Protein AF-A0AAW4MFE1-F1 (afdb_monomer)

Radius of gyration: 22.32 Å; Cα contacts (8 Å, |Δi|>4): 79; chains: 1; bounding box: 42×42×60 Å

Sequence (165 aa):
AERFSEILKEFFMRERKYDDAGLTPKERFQERQSLETKELLIELRSLLDSEQSKDSEFRSRYYKEALNYLNRFWKEIFAYLDDGELPIDNNLAERTIRKLTTQRNNSLHYGSDAGAEMAATYHSVTGTVKLHGSSIWNFIGTFFKNIFNGCRDYVNMVPDKITLA

Solvent-accessible surface area (backbone atoms only — not comparable to full-atom values): 9510 Å² total; per-residue (Å²): 112,66,68,59,53,54,57,53,47,50,57,54,52,50,52,48,51,40,59,77,68,64,54,50,42,69,54,43,26,54,56,47,66,32,69,67,51,49,51,52,51,50,50,52,50,52,51,51,54,56,61,65,74,44,81,64,90,86,53,54,70,68,59,52,51,50,54,50,48,52,63,74,40,45,67,68,68,49,46,32,53,81,35,38,82,48,61,86,62,62,63,68,58,53,62,60,50,45,59,54,55,54,48,52,67,71,57,74,66,57,93,43,71,69,44,42,53,51,51,52,50,54,51,50,54,49,50,50,24,49,73,67,76,37,60,59,67,59,43,53,54,50,48,51,52,40,47,76,72,67,54,78,62,62,85,63,60,37,60,78,54,57,62,77,110

Organism: Phocaeicola vulgatus (NCBI:txid821)

Mean predicted aligned error: 6.97 Å

Structure (mmCIF, N/CA/C/O backbone):
data_AF-A0AAW4MFE1-F1
#
_entry.id   AF-A0AAW4MFE1-F1
#
loop_
_atom_site.group_PDB
_atom_site.id
_atom_site.type_symbol
_atom_site.label_atom_id
_atom_site.label_alt_id
_atom_site.label_comp_id
_atom_site.label_asym_id
_atom_site.label_entity_id
_atom_site.label_seq_id
_atom_site.pdbx_PDB_ins_code
_atom_site.Cartn_x
_atom_site.Cartn_y
_atom_site.Cartn_z
_atom_site.occupancy
_atom_site.B_iso_or_equiv
_atom_site.auth_seq_id
_atom_site.auth_comp_id
_atom_site.auth_asym_id
_atom_site.auth_atom_id
_atom_site.pdbx_PDB_model_num
ATOM 1 N N . ALA A 1 1 ? -7.526 8.811 21.074 1.00 75.06 1 ALA A N 1
ATOM 2 C CA . ALA A 1 1 ? -6.263 8.475 20.374 1.00 75.06 1 ALA A CA 1
ATOM 3 C C . ALA A 1 1 ? -5.833 7.024 20.609 1.00 75.06 1 ALA A C 1
ATOM 5 O O . ALA A 1 1 ? -5.673 6.3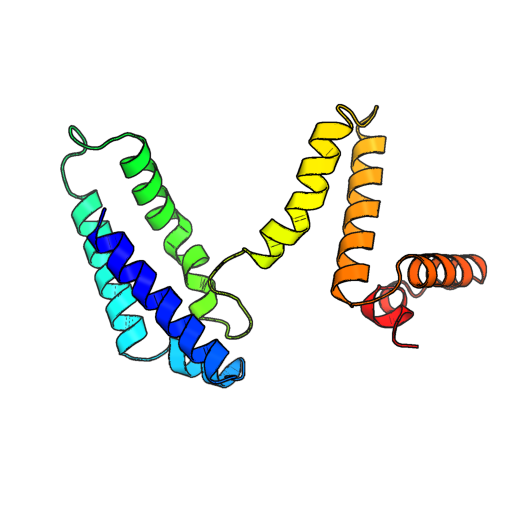07 19.633 1.00 75.06 1 ALA A O 1
ATOM 6 N N . GLU A 1 2 ? -5.693 6.570 21.858 1.00 87.62 2 GLU A N 1
ATOM 7 C CA . GLU A 1 2 ? -5.247 5.199 22.179 1.00 87.62 2 GLU A CA 1
ATOM 8 C C . GLU A 1 2 ? -6.143 4.112 21.564 1.00 87.62 2 GLU A C 1
ATOM 10 O O . GLU A 1 2 ? -5.655 3.276 20.811 1.00 87.62 2 GLU A O 1
ATOM 15 N N . ARG A 1 3 ? -7.465 4.243 21.714 1.00 92.69 3 ARG A N 1
ATOM 16 C CA . ARG A 1 3 ? -8.436 3.311 21.121 1.00 92.69 3 ARG A CA 1
ATOM 17 C C . ARG A 1 3 ? -8.381 3.214 19.588 1.00 92.69 3 ARG A C 1
ATOM 19 O O . ARG A 1 3 ? -8.549 2.136 19.035 1.00 92.69 3 ARG A O 1
ATOM 26 N N . PHE A 1 4 ? -8.081 4.313 18.882 1.00 94.75 4 PHE A N 1
ATOM 27 C CA . PHE A 1 4 ? -7.837 4.250 17.430 1.00 94.75 4 PHE A CA 1
ATOM 28 C C . PHE A 1 4 ? -6.608 3.395 17.118 1.00 94.75 4 PHE A C 1
ATOM 30 O O . PHE A 1 4 ? -6.627 2.603 16.183 1.00 94.75 4 PHE A O 1
ATOM 37 N N . SER A 1 5 ? -5.537 3.561 17.899 1.00 94.31 5 SER A N 1
ATOM 38 C CA . SER A 1 5 ? -4.307 2.789 17.730 1.00 94.31 5 SER A CA 1
ATOM 39 C C . SER A 1 5 ? -4.543 1.299 17.963 1.00 94.31 5 SER A C 1
ATOM 41 O O . SER A 1 5 ? -4.017 0.488 17.212 1.00 94.31 5 SER A O 1
ATOM 43 N N . GLU A 1 6 ? -5.343 0.934 18.963 1.00 96.81 6 GLU A N 1
ATOM 44 C CA . GLU A 1 6 ? -5.696 -0.460 19.261 1.00 96.81 6 GLU A CA 1
ATOM 45 C C . GLU A 1 6 ? -6.444 -1.125 18.104 1.00 96.81 6 GLU A C 1
ATOM 47 O O . GLU A 1 6 ? -6.022 -2.182 17.639 1.00 96.81 6 GLU A O 1
ATOM 52 N N . ILE A 1 7 ? -7.480 -0.472 17.570 1.00 97.00 7 ILE A N 1
ATOM 53 C CA . ILE A 1 7 ? -8.250 -1.019 16.445 1.00 97.00 7 ILE A CA 1
ATOM 54 C C . ILE A 1 7 ? -7.375 -1.129 15.188 1.00 97.00 7 ILE A C 1
ATOM 56 O O . ILE A 1 7 ? -7.371 -2.157 14.513 1.00 97.00 7 ILE A O 1
ATOM 60 N N . LEU A 1 8 ? -6.579 -0.096 14.883 1.00 95.94 8 LEU A N 1
ATOM 61 C CA . LEU A 1 8 ? -5.665 -0.127 13.737 1.00 95.94 8 LEU A CA 1
ATOM 62 C C . LEU A 1 8 ? -4.610 -1.233 13.874 1.00 95.94 8 LEU A C 1
ATOM 64 O O . LEU A 1 8 ? -4.302 -1.899 12.888 1.00 95.94 8 LEU A O 1
ATOM 68 N N . LYS A 1 9 ? -4.083 -1.474 15.082 1.00 97.06 9 LYS A N 1
ATOM 69 C CA . LYS A 1 9 ? -3.161 -2.591 15.335 1.00 97.06 9 LYS A CA 1
ATOM 70 C C . LYS A 1 9 ? -3.797 -3.933 14.991 1.00 97.06 9 LYS A C 1
ATOM 72 O O . LYS A 1 9 ? -3.100 -4.767 14.424 1.00 97.06 9 LYS A O 1
ATOM 77 N N . GLU A 1 10 ? -5.078 -4.139 15.284 1.00 97.75 10 GLU A N 1
ATOM 78 C CA . GLU A 1 10 ? -5.756 -5.396 14.954 1.00 97.75 10 GLU A CA 1
ATOM 79 C C . GLU A 1 10 ? -5.804 -5.643 13.438 1.00 97.75 10 GLU A C 1
ATOM 81 O O . GLU A 1 10 ? -5.466 -6.742 12.998 1.00 97.75 10 GLU A O 1
ATOM 86 N N . PHE A 1 11 ? -6.100 -4.619 12.625 1.00 97.19 11 PHE A N 1
ATOM 87 C CA . PHE A 1 11 ? -6.020 -4.738 11.161 1.00 97.19 11 PHE A CA 1
ATOM 88 C C . PHE A 1 11 ? -4.623 -5.186 10.700 1.00 97.19 11 PHE A C 1
ATOM 90 O O . PHE A 1 11 ? -4.494 -6.146 9.941 1.00 97.19 11 PHE A O 1
ATOM 97 N N . PHE A 1 12 ? -3.560 -4.555 11.210 1.00 96.81 12 PHE A N 1
ATOM 98 C CA . PHE A 1 12 ? -2.185 -4.937 10.865 1.00 96.81 12 PHE A CA 1
ATOM 99 C C . PHE A 1 12 ? -1.793 -6.332 11.372 1.00 96.81 12 PHE A C 1
ATOM 101 O O . PHE A 1 12 ? -1.040 -7.041 10.704 1.00 96.81 12 PHE A O 1
ATOM 108 N N . MET A 1 13 ? -2.269 -6.744 12.549 1.00 97.62 13 MET A N 1
ATOM 109 C CA . MET A 1 13 ? -2.005 -8.086 13.073 1.00 97.62 13 MET A CA 1
ATOM 110 C C . MET A 1 13 ? -2.677 -9.164 12.225 1.00 97.62 13 MET A C 1
ATOM 112 O O . MET A 1 13 ? -2.085 -10.223 12.023 1.00 97.62 13 MET A O 1
ATOM 116 N N . ARG A 1 14 ? -3.880 -8.904 11.709 1.00 96.38 14 ARG A N 1
ATOM 117 C CA . ARG A 1 14 ? -4.569 -9.803 10.776 1.00 96.38 14 ARG A CA 1
ATOM 118 C C . ARG A 1 14 ? -3.809 -9.956 9.470 1.00 96.38 14 ARG A C 1
ATOM 120 O O . ARG A 1 14 ? -3.501 -11.078 9.090 1.00 96.38 14 ARG A O 1
ATOM 127 N N . GLU A 1 15 ? -3.412 -8.847 8.855 1.00 97.12 15 GLU A N 1
ATOM 128 C CA . GLU A 1 15 ? -2.616 -8.879 7.623 1.00 97.12 15 GLU A CA 1
ATOM 129 C C . GLU A 1 15 ? -1.302 -9.642 7.809 1.00 97.12 15 GLU A C 1
ATOM 131 O O . GLU A 1 15 ? -0.956 -10.483 6.984 1.00 97.12 15 GLU A O 1
ATOM 136 N N . ARG A 1 16 ? -0.632 -9.459 8.954 1.00 96.94 16 ARG A N 1
ATOM 137 C CA . ARG A 1 16 ? 0.556 -10.250 9.292 1.00 96.94 16 ARG A CA 1
ATOM 138 C C . ARG A 1 16 ? 0.258 -11.746 9.391 1.00 96.94 16 ARG A C 1
ATOM 140 O O . ARG A 1 16 ? 1.028 -12.539 8.870 1.00 96.94 16 ARG A O 1
ATOM 147 N N . LYS A 1 17 ? -0.852 -12.145 10.023 1.00 97.25 17 LYS A N 1
ATOM 148 C CA . LYS A 1 17 ? -1.258 -13.562 10.077 1.00 97.25 17 LYS A CA 1
ATOM 149 C C . LYS A 1 17 ? -1.492 -14.131 8.676 1.00 97.25 17 LYS A C 1
ATOM 151 O O . LYS A 1 17 ? -1.141 -15.281 8.434 1.00 97.25 17 LYS A O 1
ATOM 156 N N . TYR A 1 18 ? -2.065 -13.346 7.765 1.00 96.81 18 TYR A N 1
ATOM 157 C CA . TYR A 1 18 ? -2.292 -13.763 6.379 1.00 96.81 18 TYR A CA 1
ATOM 158 C C . TYR A 1 18 ? -0.978 -13.933 5.608 1.00 96.81 18 TYR A C 1
ATOM 160 O O . TYR A 1 18 ? -0.841 -14.884 4.838 1.00 96.81 18 TYR A O 1
ATOM 168 N N . ASP A 1 19 ? -0.009 -13.043 5.835 1.00 95.12 19 ASP A N 1
ATOM 169 C CA . ASP A 1 19 ? 1.344 -13.159 5.283 1.00 95.12 19 ASP A CA 1
ATOM 170 C C . ASP A 1 19 ? 2.074 -14.393 5.838 1.00 95.12 19 ASP A C 1
ATOM 172 O O . ASP A 1 19 ? 2.603 -15.187 5.062 1.00 95.12 19 ASP A O 1
ATOM 176 N N . ASP A 1 20 ? 2.049 -14.596 7.160 1.00 97.31 20 ASP A N 1
ATOM 177 C CA . ASP A 1 20 ? 2.697 -15.729 7.838 1.00 97.31 20 ASP A CA 1
ATOM 178 C C . ASP A 1 20 ? 2.092 -17.080 7.409 1.00 97.31 20 ASP A C 1
ATOM 180 O O . ASP A 1 20 ? 2.800 -18.084 7.315 1.00 97.31 20 ASP A O 1
ATOM 184 N N . ALA A 1 21 ? 0.788 -17.108 7.118 1.00 97.00 21 ALA A N 1
ATOM 185 C CA . ALA A 1 21 ? 0.086 -18.275 6.588 1.00 97.00 21 ALA A CA 1
ATOM 186 C C . ALA A 1 21 ? 0.288 -18.482 5.074 1.00 97.00 21 ALA A C 1
ATOM 188 O O . ALA A 1 21 ? -0.121 -19.515 4.545 1.00 97.00 21 ALA A O 1
ATOM 189 N N . GLY A 1 22 ? 0.901 -17.523 4.371 1.00 96.88 22 GLY A N 1
ATOM 190 C CA . GLY A 1 22 ? 1.129 -17.598 2.928 1.00 96.88 22 GLY A CA 1
ATOM 191 C C . GLY A 1 22 ? -0.157 -17.584 2.098 1.00 96.88 22 GLY A C 1
ATOM 192 O O . GLY A 1 22 ? -0.196 -18.221 1.045 1.00 96.88 22 GLY A O 1
ATOM 193 N N . LEU A 1 23 ? -1.205 -16.889 2.562 1.00 97.62 23 LEU A N 1
ATOM 194 C CA . LEU A 1 23 ? -2.497 -16.862 1.873 1.00 97.62 23 LEU A CA 1
ATOM 195 C C . LEU A 1 23 ? -2.371 -16.287 0.460 1.00 97.62 23 LEU A C 1
ATOM 197 O O . LEU A 1 23 ? -1.759 -15.234 0.250 1.00 97.62 23 LEU A O 1
ATOM 201 N N . THR A 1 24 ? -3.034 -16.937 -0.495 1.00 97.75 24 THR A N 1
ATOM 202 C CA . THR A 1 24 ? -3.206 -16.406 -1.852 1.00 97.75 24 THR A CA 1
ATOM 203 C C . THR A 1 24 ? -4.062 -15.131 -1.833 1.00 97.75 24 THR A C 1
ATOM 205 O O . THR A 1 24 ? -4.855 -14.940 -0.906 1.00 97.75 24 THR A O 1
ATOM 208 N N . PRO A 1 25 ? -3.999 -14.267 -2.869 1.00 97.56 25 PRO A N 1
ATOM 209 C CA . PRO A 1 25 ? -4.858 -13.081 -2.950 1.00 97.56 25 PRO A CA 1
ATOM 210 C C . PRO A 1 25 ? -6.350 -13.403 -2.780 1.00 97.56 25 PRO A C 1
ATOM 212 O O . PRO A 1 25 ? -7.083 -12.687 -2.102 1.00 97.56 25 PRO A O 1
ATOM 215 N N . LYS A 1 26 ? -6.808 -14.535 -3.325 1.00 97.62 26 LYS A N 1
ATOM 216 C CA . LYS A 1 26 ? -8.205 -14.966 -3.211 1.00 97.62 26 LYS A CA 1
ATOM 217 C C . LYS A 1 26 ? -8.593 -15.340 -1.777 1.00 97.62 26 LYS A C 1
ATOM 219 O O . LYS A 1 26 ? -9.651 -14.922 -1.316 1.00 97.62 26 LYS A O 1
ATOM 224 N N . GLU A 1 27 ? -7.762 -16.116 -1.084 1.00 97.50 27 GLU A N 1
ATOM 225 C CA . GLU A 1 27 ? -7.997 -16.495 0.319 1.00 97.50 27 GLU A CA 1
ATOM 226 C C . GLU A 1 27 ? -7.920 -15.270 1.230 1.00 97.50 27 GLU A C 1
ATOM 228 O O . GLU A 1 27 ? -8.789 -15.060 2.070 1.00 97.50 27 GLU A O 1
ATOM 233 N N . ARG A 1 28 ? -6.937 -14.394 0.996 1.00 97.75 28 ARG A N 1
ATOM 234 C CA . ARG A 1 28 ? -6.792 -13.129 1.719 1.00 97.75 28 ARG A CA 1
ATOM 235 C C . ARG A 1 28 ? -8.025 -12.244 1.569 1.00 97.75 28 ARG A C 1
ATOM 237 O O . ARG A 1 28 ? -8.509 -11.703 2.558 1.00 97.75 28 ARG A O 1
ATOM 244 N N . PHE A 1 29 ? -8.565 -12.122 0.356 1.00 97.81 29 PHE A N 1
ATOM 245 C CA . PHE A 1 29 ? -9.825 -11.418 0.128 1.00 97.81 29 PHE A CA 1
ATOM 246 C C . PHE A 1 29 ? -10.973 -12.047 0.931 1.00 97.81 29 PHE A C 1
ATOM 248 O O . PHE A 1 29 ? -11.713 -11.328 1.594 1.00 97.81 29 PHE A O 1
ATOM 255 N N . GLN A 1 30 ? -11.104 -13.376 0.937 1.00 96.94 30 GLN A N 1
ATOM 256 C CA . GLN A 1 30 ? -12.145 -14.058 1.718 1.00 96.94 30 GLN A CA 1
ATOM 257 C C . GLN A 1 30 ? -12.029 -13.766 3.222 1.00 96.94 30 GLN A C 1
ATOM 259 O O . GLN A 1 30 ? -13.030 -13.414 3.846 1.00 96.94 30 GLN A O 1
ATOM 264 N N . GLU A 1 31 ? -10.821 -13.823 3.784 1.00 96.81 31 GLU A N 1
ATOM 265 C CA . GLU A 1 31 ? -10.556 -13.489 5.192 1.00 96.81 31 GLU A CA 1
ATOM 266 C C . GLU A 1 31 ? -10.819 -12.006 5.510 1.00 96.81 31 GLU A C 1
ATOM 268 O O . GLU A 1 31 ? -11.365 -11.660 6.560 1.00 96.81 31 GLU A O 1
ATOM 273 N N . ARG A 1 32 ? -10.516 -11.091 4.581 1.00 97.25 32 ARG A N 1
ATOM 274 C CA . ARG A 1 32 ? -10.859 -9.661 4.711 1.00 97.25 32 ARG A CA 1
ATOM 275 C C . ARG A 1 32 ? -12.373 -9.419 4.746 1.00 97.25 32 ARG A C 1
ATOM 277 O O . ARG A 1 32 ? -12.821 -8.441 5.339 1.00 97.25 32 ARG A O 1
ATOM 284 N N . GLN A 1 33 ? -13.171 -10.325 4.180 1.00 97.25 33 GLN A N 1
ATOM 285 C CA . GLN A 1 33 ? -14.636 -10.268 4.213 1.00 97.25 33 GLN A CA 1
ATOM 286 C C . GLN A 1 33 ? -15.258 -10.945 5.449 1.00 97.25 33 GLN A C 1
ATOM 288 O O . GLN A 1 33 ? -16.495 -10.992 5.547 1.00 97.25 33 GLN A O 1
ATOM 293 N N . SER A 1 34 ? -14.441 -11.443 6.386 1.00 96.69 34 SER A N 1
ATOM 294 C CA . SER A 1 34 ? -14.905 -12.099 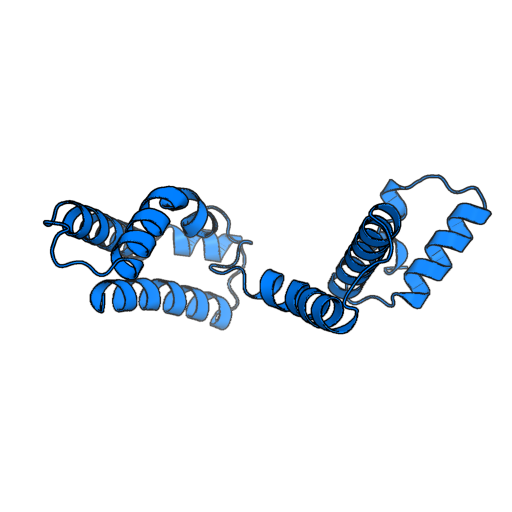7.611 1.00 96.69 34 SER A CA 1
ATOM 295 C C . SER A 1 34 ? -15.738 -11.168 8.501 1.00 96.69 34 SER A C 1
ATOM 297 O O . SER A 1 34 ? -15.685 -9.936 8.388 1.00 96.69 34 SER A O 1
ATOM 299 N N . LEU A 1 35 ? -16.531 -11.763 9.397 1.00 96.38 35 LEU A N 1
ATOM 300 C CA . LEU A 1 35 ? -17.353 -11.006 10.341 1.00 96.38 35 LEU A CA 1
ATOM 301 C C . LEU A 1 35 ? -16.480 -10.128 11.239 1.00 96.38 35 LEU A C 1
ATOM 303 O O . LEU A 1 35 ? -16.774 -8.954 11.420 1.00 96.38 35 LEU A O 1
ATOM 307 N N . GLU A 1 36 ? -15.365 -10.663 11.719 1.00 94.88 36 GLU A N 1
ATOM 308 C CA . GLU A 1 36 ? -14.470 -9.964 12.633 1.00 94.88 36 GLU A CA 1
ATOM 309 C C . GLU A 1 36 ? -13.827 -8.731 11.979 1.00 94.88 36 GLU A C 1
ATOM 311 O O . GLU A 1 36 ? -13.740 -7.673 12.599 1.00 94.88 36 GLU A O 1
ATOM 316 N N . THR A 1 37 ? -13.406 -8.824 10.710 1.00 95.88 37 THR A N 1
ATOM 317 C CA . THR A 1 37 ? -12.854 -7.665 9.983 1.00 95.88 37 THR A CA 1
ATOM 318 C C . THR A 1 37 ? -13.918 -6.575 9.802 1.00 95.88 37 THR A C 1
ATOM 320 O O . THR A 1 37 ? -13.637 -5.382 9.949 1.00 95.88 37 THR A O 1
ATOM 323 N N . LYS A 1 38 ? -15.170 -6.972 9.543 1.00 96.31 38 LYS A N 1
ATOM 324 C CA . LYS A 1 38 ? -16.310 -6.050 9.434 1.00 96.31 38 LYS A CA 1
ATOM 325 C C . LYS A 1 38 ? -16.668 -5.409 10.774 1.00 96.31 38 LYS A C 1
ATOM 327 O O . LYS A 1 38 ? -16.968 -4.218 10.807 1.00 96.31 38 LYS A O 1
ATOM 332 N N . GLU A 1 39 ? -16.602 -6.156 11.870 1.00 97.31 39 GLU A N 1
ATOM 333 C CA . GLU A 1 39 ? -16.824 -5.630 13.219 1.00 97.31 39 GLU A CA 1
ATOM 334 C C . GLU A 1 39 ? -15.785 -4.564 13.584 1.00 97.31 39 GLU A C 1
ATOM 336 O O . GLU A 1 39 ? -16.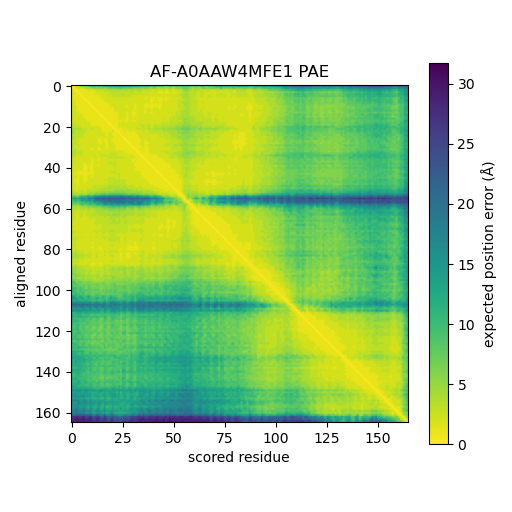161 -3.495 14.061 1.00 97.31 39 GLU A O 1
ATOM 341 N N . LEU A 1 40 ? -14.506 -4.784 13.259 1.00 97.12 40 LEU A N 1
ATOM 342 C CA . LEU A 1 40 ? -13.447 -3.785 13.460 1.00 97.12 40 LEU A CA 1
ATOM 343 C C . LEU A 1 40 ? -13.686 -2.505 12.653 1.00 97.12 40 LEU A C 1
ATOM 345 O O . LEU A 1 40 ? -13.482 -1.401 13.160 1.00 97.12 40 LEU A O 1
ATOM 349 N N . LEU A 1 41 ? -14.146 -2.633 11.403 1.00 97.31 41 LEU A N 1
ATOM 350 C CA . LEU A 1 41 ? -14.525 -1.484 10.575 1.00 97.31 41 LEU A CA 1
ATOM 351 C C . LEU A 1 41 ? -15.674 -0.689 11.200 1.00 97.31 41 LEU A C 1
ATOM 353 O O . LEU A 1 41 ? -15.617 0.542 11.246 1.00 97.31 41 LEU A O 1
ATOM 357 N N . ILE A 1 42 ? -16.710 -1.383 11.675 1.00 97.75 42 ILE A N 1
ATOM 358 C CA . ILE A 1 42 ? -17.868 -0.765 12.329 1.00 97.75 42 ILE A CA 1
ATOM 359 C C . ILE A 1 42 ? -17.436 -0.078 13.623 1.00 97.75 42 ILE A C 1
ATOM 361 O O . ILE A 1 42 ? -17.846 1.059 13.868 1.00 97.75 42 ILE A O 1
ATOM 365 N N . GLU A 1 43 ? -16.588 -0.717 14.431 1.00 97.88 43 GLU A N 1
ATOM 366 C CA . GLU A 1 43 ? -16.075 -0.126 15.666 1.00 97.88 43 GLU A CA 1
ATOM 367 C C . GLU A 1 43 ? -15.262 1.138 15.369 1.00 97.88 43 GLU A C 1
ATOM 369 O O . GLU A 1 43 ? -15.507 2.188 15.968 1.00 97.88 43 GLU A O 1
ATOM 374 N N . LEU A 1 44 ? -14.344 1.073 14.400 1.00 97.94 44 LEU A N 1
ATOM 375 C CA . LEU A 1 44 ? -13.526 2.213 14.002 1.00 97.94 44 LEU A CA 1
ATOM 376 C C . LEU A 1 44 ? -14.380 3.370 13.477 1.00 97.94 44 LEU A C 1
ATOM 378 O O . LEU A 1 44 ? -14.132 4.526 13.825 1.00 97.94 44 LEU A O 1
ATOM 382 N N . ARG A 1 45 ? -15.394 3.064 12.656 1.00 97.88 45 ARG A N 1
ATOM 383 C CA . ARG A 1 45 ? -16.321 4.065 12.118 1.00 97.88 45 ARG A CA 1
ATOM 384 C C . ARG A 1 45 ? -17.126 4.715 13.236 1.00 97.88 45 ARG A C 1
ATOM 386 O O . ARG A 1 45 ? -17.181 5.938 13.314 1.00 97.88 45 ARG A O 1
ATOM 393 N N . SER A 1 46 ? -17.670 3.907 14.141 1.00 97.56 46 SER A N 1
ATOM 394 C CA . SER A 1 46 ? -18.436 4.387 15.295 1.00 97.56 46 SER A CA 1
ATOM 395 C C . SER A 1 46 ? -17.590 5.278 16.206 1.00 97.56 46 SER A C 1
ATOM 397 O O . SER A 1 46 ? -18.055 6.317 16.678 1.00 97.56 46 SER A O 1
ATOM 399 N N . LEU A 1 47 ? -16.324 4.906 16.426 1.00 96.88 47 LEU A N 1
ATOM 400 C CA . LEU A 1 47 ? -15.375 5.709 17.191 1.00 96.88 47 LEU A CA 1
ATOM 401 C C . LEU A 1 47 ? -15.072 7.038 16.489 1.00 96.88 47 LEU A C 1
ATOM 403 O O . LEU A 1 47 ? -15.064 8.079 17.142 1.00 96.88 47 LEU A O 1
ATOM 407 N N . LEU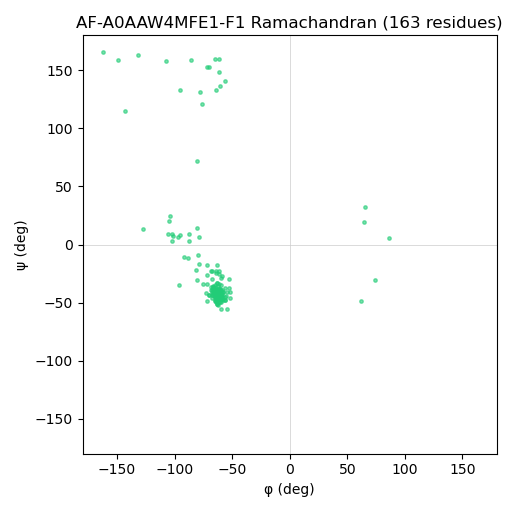 A 1 48 ? -14.853 7.022 15.172 1.00 96.31 48 LEU A N 1
ATOM 408 C CA . LEU A 1 48 ? -14.633 8.228 14.373 1.00 96.31 48 LEU A CA 1
ATOM 409 C C . LEU A 1 48 ? -15.821 9.190 14.458 1.00 96.31 48 LEU A C 1
ATOM 411 O O . LEU A 1 48 ? -15.618 10.367 14.756 1.00 96.31 48 LEU A O 1
ATOM 415 N N . ASP A 1 49 ? -17.037 8.693 14.249 1.00 95.81 49 ASP A N 1
ATOM 416 C CA . ASP A 1 49 ? -18.253 9.509 14.269 1.00 95.81 49 ASP A CA 1
ATOM 417 C C . ASP A 1 49 ? -18.494 10.107 15.673 1.00 95.81 49 ASP A C 1
ATOM 419 O O . ASP A 1 49 ? -18.747 11.307 15.806 1.00 95.81 49 ASP A O 1
ATOM 423 N N . SER A 1 50 ? -18.297 9.309 16.732 1.00 94.12 50 SER A N 1
ATOM 424 C CA . SER A 1 50 ? -18.359 9.757 18.136 1.00 94.12 50 SER A CA 1
ATOM 425 C C . SER A 1 50 ? -17.322 10.835 18.461 1.00 94.12 50 SER A C 1
ATOM 427 O O . SER A 1 50 ? -17.600 11.807 19.164 1.00 94.12 50 SER A O 1
ATOM 429 N N . GLU A 1 51 ? -16.101 10.697 17.948 1.00 92.12 51 GLU A N 1
ATOM 430 C CA . GLU A 1 51 ? -15.049 11.690 18.152 1.00 92.12 51 GLU A CA 1
ATOM 431 C C . GLU A 1 51 ? -15.314 12.964 17.352 1.00 92.12 51 GLU A C 1
ATOM 433 O O . GLU A 1 51 ? -15.011 14.060 17.824 1.00 92.12 51 GLU A O 1
ATOM 438 N N . GLN A 1 52 ? -15.903 12.867 16.162 1.00 90.38 52 GLN A N 1
ATOM 439 C CA . GLN A 1 52 ? -16.273 14.033 15.365 1.00 90.38 52 GLN A CA 1
ATOM 440 C C . GLN A 1 52 ? -17.406 14.843 15.998 1.00 90.38 52 GLN A C 1
ATOM 442 O O . GLN A 1 52 ? -17.324 16.071 15.957 1.00 90.38 52 GLN A O 1
ATOM 447 N N . SER A 1 53 ? -18.384 14.194 16.640 1.00 89.81 53 SER A N 1
ATOM 448 C CA . SER A 1 53 ? -19.516 14.870 17.288 1.00 89.81 53 SER A CA 1
ATOM 449 C C . SER A 1 53 ? -19.163 15.617 18.580 1.00 89.81 53 SER A C 1
ATOM 451 O O . SER A 1 53 ? -19.947 16.443 19.038 1.00 89.81 53 SER A O 1
ATOM 453 N N . LYS A 1 54 ? -18.011 15.327 19.198 1.00 88.44 54 LYS A N 1
ATOM 454 C CA . LYS A 1 54 ? -17.541 16.028 20.407 1.00 88.44 54 LYS A CA 1
ATOM 455 C C . LYS A 1 54 ? -17.130 17.467 20.095 1.00 88.44 54 LYS A C 1
ATOM 457 O O . LYS A 1 54 ? -16.661 17.761 18.994 1.00 88.44 54 LYS A O 1
ATOM 462 N N . ASP A 1 55 ? -17.218 18.349 21.087 1.00 79.25 55 ASP A N 1
ATOM 463 C CA . ASP A 1 55 ? -16.755 19.730 20.938 1.00 79.25 55 ASP A CA 1
ATOM 464 C C . ASP A 1 55 ? -15.274 19.781 20.508 1.00 79.25 55 ASP A C 1
ATOM 466 O O . ASP A 1 55 ? -14.440 18.954 20.893 1.00 79.25 55 ASP A O 1
ATOM 470 N N . SER A 1 56 ? -14.952 20.714 19.616 1.00 74.75 56 SER A N 1
ATOM 471 C CA . SER A 1 56 ? -13.621 20.857 19.036 1.00 74.75 56 SER A CA 1
ATOM 472 C C . SER A 1 56 ? -12.680 21.744 19.848 1.00 74.75 56 SER A C 1
ATOM 474 O O . SER A 1 56 ? -11.480 21.696 19.580 1.00 74.75 56 SER A O 1
ATOM 476 N N . GLU A 1 57 ? -13.183 22.484 20.845 1.00 73.06 57 GLU A N 1
ATOM 477 C CA . GLU A 1 57 ? -12.389 23.457 21.619 1.00 73.06 57 GLU A CA 1
ATOM 478 C C . GLU A 1 57 ? -11.185 22.849 22.353 1.00 73.06 57 GLU A C 1
ATOM 480 O O . GLU A 1 57 ? -10.157 23.506 22.498 1.00 73.06 57 GLU A O 1
ATOM 485 N N . PHE A 1 58 ? -11.252 21.571 22.734 1.00 71.56 58 PHE A N 1
ATOM 486 C CA . PHE A 1 58 ? -10.173 20.891 23.464 1.00 71.56 58 PHE A CA 1
ATOM 487 C C . PHE A 1 58 ? -9.315 19.963 22.592 1.00 71.56 58 PHE A C 1
ATOM 489 O O . PHE A 1 58 ? -8.497 19.199 23.109 1.00 71.56 58 PHE A O 1
ATOM 496 N N . ARG A 1 59 ? -9.483 19.990 21.262 1.00 82.88 59 ARG A N 1
ATOM 497 C CA . ARG A 1 59 ? -8.722 19.126 20.348 1.00 82.88 59 ARG A CA 1
ATOM 498 C C . ARG A 1 59 ? -7.501 19.846 19.797 1.00 82.88 59 ARG A C 1
ATOM 500 O O . ARG A 1 59 ? -7.590 20.956 19.278 1.00 82.88 59 ARG A O 1
ATOM 507 N N . SER A 1 60 ? -6.356 19.164 19.826 1.00 89.19 60 SER A N 1
ATOM 508 C CA . SER A 1 60 ? -5.178 19.652 19.113 1.00 89.19 60 SER A CA 1
ATOM 509 C C . SER A 1 60 ? -5.468 19.721 17.612 1.00 89.19 60 SER A C 1
ATOM 511 O O . SER A 1 60 ? -6.207 18.899 17.057 1.00 89.19 60 SER A O 1
ATOM 513 N N . ARG A 1 61 ? -4.840 20.687 16.937 1.00 90.56 61 ARG A N 1
ATOM 514 C CA . ARG A 1 61 ? -4.939 20.839 15.482 1.00 90.56 61 ARG A CA 1
ATOM 515 C C . ARG A 1 61 ? -4.618 19.531 14.749 1.00 90.56 61 ARG A C 1
ATOM 517 O O . ARG A 1 61 ? -5.387 19.120 13.889 1.00 90.56 61 ARG A O 1
ATOM 524 N N . TYR A 1 62 ? -3.534 18.858 15.137 1.00 91.81 62 TYR A N 1
ATOM 525 C CA . TYR A 1 62 ? -3.104 1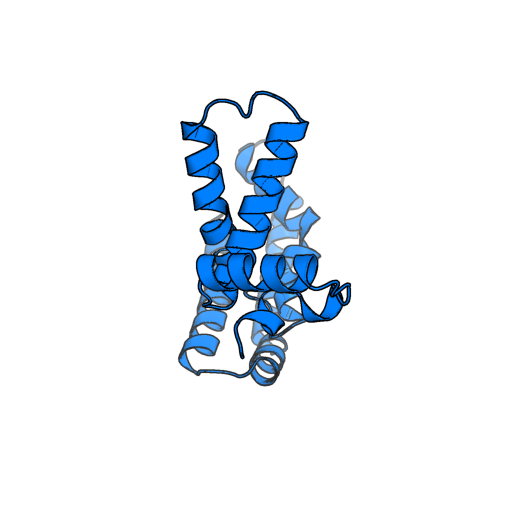7.597 14.527 1.00 91.81 62 TYR A CA 1
ATOM 526 C C . TYR A 1 62 ? -4.128 16.475 14.703 1.00 91.81 62 TYR A C 1
ATOM 528 O O . TYR A 1 62 ? -4.370 15.710 13.774 1.00 91.81 62 TYR A O 1
ATOM 536 N N . TYR A 1 63 ? -4.773 16.389 15.869 1.00 91.12 63 TYR A N 1
ATOM 537 C CA . TYR A 1 63 ? -5.809 15.384 16.093 1.00 91.12 63 TYR A CA 1
ATOM 538 C C . TYR A 1 63 ? -7.040 15.645 15.219 1.00 91.12 63 TYR A C 1
ATOM 540 O O . TYR A 1 63 ? -7.577 14.723 14.610 1.00 91.12 63 TYR A O 1
ATOM 548 N N . LYS A 1 64 ? -7.450 16.913 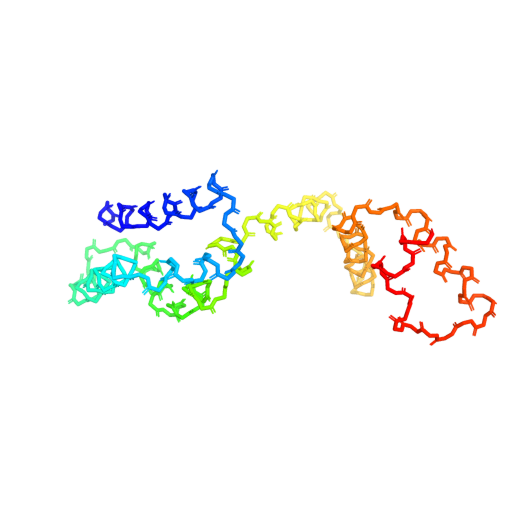15.085 1.00 91.44 64 LYS A N 1
ATOM 549 C CA . LYS A 1 64 ? -8.542 17.308 14.186 1.00 91.44 64 LYS A CA 1
ATOM 550 C C . LYS A 1 64 ? -8.215 16.996 12.722 1.00 91.44 64 LYS A C 1
ATOM 552 O O . LYS A 1 64 ? -9.061 16.457 12.014 1.00 91.44 64 LYS A O 1
ATOM 557 N N . GLU A 1 65 ? -6.995 17.296 12.280 1.00 93.19 65 GLU A N 1
ATOM 558 C CA . GLU A 1 65 ? -6.522 16.964 10.931 1.00 93.19 65 GLU A CA 1
ATOM 559 C C . GLU A 1 65 ? -6.532 15.447 10.686 1.00 93.19 65 GLU A C 1
ATOM 561 O O . GLU A 1 65 ? -7.043 15.016 9.656 1.00 93.19 65 GLU A O 1
ATOM 566 N N . ALA A 1 66 ? -6.076 14.635 11.646 1.00 93.75 66 ALA A N 1
ATOM 567 C CA . ALA A 1 66 ? -6.088 13.176 11.534 1.00 93.75 66 ALA A CA 1
ATOM 568 C C . ALA A 1 66 ? -7.510 12.595 11.413 1.00 93.75 66 ALA A C 1
ATOM 570 O O . ALA A 1 66 ? -7.759 11.766 10.539 1.00 93.75 66 ALA A O 1
ATOM 571 N N . LEU A 1 67 ? -8.461 13.058 12.234 1.00 94.25 67 LEU A N 1
ATOM 572 C CA . LEU A 1 67 ? -9.865 12.625 12.148 1.00 94.25 67 LEU A CA 1
ATOM 573 C C . LEU A 1 67 ? -10.497 13.021 10.809 1.00 94.25 67 LEU A C 1
ATOM 575 O O . LEU A 1 67 ? -11.196 12.226 10.183 1.00 94.25 67 LEU A O 1
ATOM 579 N N . ASN A 1 68 ? -10.239 14.247 10.350 1.00 94.81 68 ASN A N 1
ATOM 580 C CA . ASN A 1 68 ? -10.733 14.721 9.060 1.00 94.81 68 ASN A CA 1
ATOM 581 C C . ASN A 1 68 ? -10.134 13.924 7.901 1.00 94.81 68 ASN A C 1
ATOM 583 O O . ASN A 1 68 ? -10.847 13.616 6.950 1.00 94.81 68 ASN A O 1
ATOM 587 N N . TYR A 1 69 ? -8.848 13.583 7.986 1.00 95.62 69 TYR A N 1
ATOM 588 C CA . TYR A 1 69 ? -8.169 12.767 6.991 1.00 95.62 69 TYR A CA 1
ATOM 589 C C . TYR A 1 69 ? -8.777 11.364 6.922 1.00 95.62 69 TYR A C 1
ATOM 591 O O . TYR A 1 69 ? -9.197 10.945 5.846 1.00 95.62 69 TYR A O 1
ATOM 599 N N . LEU A 1 70 ? -8.910 10.685 8.068 1.00 96.00 70 LEU A N 1
ATOM 600 C CA . LEU A 1 70 ? -9.521 9.356 8.146 1.00 96.00 70 LEU A CA 1
ATOM 601 C C . LEU A 1 70 ? -10.959 9.355 7.608 1.00 96.00 70 LEU A C 1
ATOM 603 O O . LEU A 1 70 ? -11.344 8.440 6.890 1.00 96.00 70 LEU A O 1
ATOM 607 N N . ASN A 1 71 ? -11.747 10.391 7.909 1.00 97.06 71 ASN A N 1
ATOM 608 C CA . ASN A 1 71 ? -13.110 10.498 7.391 1.00 97.06 71 ASN A CA 1
ATOM 609 C C . ASN A 1 71 ? -13.151 10.774 5.883 1.00 97.06 71 ASN A C 1
ATOM 611 O O . ASN A 1 71 ? -13.948 10.170 5.171 1.00 97.06 71 ASN A O 1
ATOM 615 N N . ARG A 1 72 ? -12.305 11.689 5.395 1.00 97.94 72 ARG A N 1
ATOM 616 C CA . ARG A 1 72 ? -12.259 12.074 3.980 1.00 97.94 72 ARG A CA 1
ATOM 617 C C . ARG A 1 72 ? -11.827 10.914 3.090 1.00 97.94 72 ARG A C 1
ATOM 619 O O . ARG A 1 72 ? -12.401 10.758 2.021 1.00 97.94 72 ARG A O 1
ATOM 626 N N . PHE A 1 73 ? -10.829 10.150 3.527 1.00 96.88 73 PHE A N 1
ATOM 627 C CA . PHE A 1 73 ? -10.210 9.074 2.750 1.00 96.88 73 PHE A CA 1
ATOM 628 C C . PHE A 1 73 ? -10.649 7.680 3.206 1.00 96.88 73 PHE A C 1
ATOM 630 O O . PHE A 1 73 ? -9.919 6.708 3.034 1.00 96.88 73 PHE A O 1
ATOM 637 N N . TRP A 1 74 ? -11.822 7.568 3.835 1.00 97.12 74 TRP A N 1
ATOM 638 C CA . TRP A 1 74 ? -12.294 6.306 4.405 1.00 97.12 74 TRP A CA 1
ATOM 639 C C . TRP A 1 74 ? -12.322 5.177 3.368 1.00 97.12 74 TRP A C 1
ATOM 641 O O . TRP A 1 74 ? -11.866 4.071 3.641 1.00 97.12 74 TRP A O 1
ATOM 651 N N . LYS A 1 75 ? -12.829 5.457 2.162 1.00 96.25 75 LYS A N 1
ATOM 652 C CA . LYS A 1 75 ? -12.924 4.453 1.095 1.00 96.25 75 LYS A CA 1
ATOM 653 C C . LYS A 1 75 ? -11.543 4.040 0.595 1.00 96.25 75 LYS A C 1
ATOM 655 O O . LYS A 1 75 ? -11.300 2.866 0.373 1.00 96.25 75 LYS A O 1
ATOM 660 N N . GLU A 1 76 ? -10.642 4.998 0.445 1.00 95.19 76 GLU A N 1
ATOM 661 C CA . GLU A 1 76 ? -9.304 4.804 -0.099 1.00 95.19 76 GLU A CA 1
ATOM 662 C C . GLU A 1 76 ? -8.393 4.060 0.885 1.00 95.19 76 GLU A C 1
ATOM 664 O O . GLU A 1 76 ? -7.675 3.151 0.482 1.00 95.19 76 GLU A O 1
ATOM 669 N N . ILE A 1 77 ? -8.459 4.396 2.178 1.00 94.62 77 ILE A N 1
ATOM 670 C CA . ILE A 1 77 ? -7.693 3.724 3.241 1.00 94.62 77 ILE A CA 1
ATOM 671 C C . ILE A 1 77 ? -8.082 2.246 3.348 1.00 94.62 77 ILE A C 1
ATOM 673 O O . ILE A 1 77 ? -7.228 1.406 3.614 1.00 94.62 77 ILE A O 1
ATOM 677 N N . PHE A 1 78 ? -9.357 1.922 3.124 1.00 96.44 78 PHE A N 1
ATOM 678 C CA . PHE A 1 78 ? -9.873 0.558 3.230 1.00 96.44 78 PHE A CA 1
ATOM 679 C C . PHE A 1 78 ? -10.059 -0.154 1.886 1.00 96.44 78 PHE A C 1
ATOM 681 O O . PHE A 1 78 ? -10.537 -1.283 1.878 1.00 96.44 78 PHE A O 1
ATOM 688 N N . ALA A 1 79 ? -9.617 0.437 0.771 1.00 96.06 79 ALA A N 1
ATOM 689 C CA . ALA A 1 79 ? -9.735 -0.165 -0.561 1.00 96.06 79 ALA A CA 1
ATOM 690 C C . ALA A 1 79 ? -9.028 -1.528 -0.665 1.00 96.06 79 ALA A C 1
ATOM 692 O O . ALA A 1 79 ? -9.450 -2.390 -1.430 1.00 96.06 79 ALA A O 1
ATOM 693 N N . TYR A 1 80 ? -7.987 -1.758 0.144 1.00 96.19 80 TYR A N 1
ATOM 694 C CA . TYR A 1 80 ? -7.309 -3.054 0.204 1.00 96.19 80 TYR A CA 1
ATOM 695 C C . TYR A 1 80 ? -8.234 -4.194 0.663 1.00 96.19 80 TYR A C 1
ATOM 697 O O . TYR A 1 80 ? -7.990 -5.353 0.347 1.00 96.19 80 TYR A O 1
ATOM 705 N N . LEU A 1 81 ? -9.324 -3.908 1.379 1.00 96.81 81 LEU A N 1
ATOM 706 C CA . LEU A 1 81 ? -10.280 -4.941 1.785 1.00 96.81 81 LEU A CA 1
ATOM 707 C C . LEU A 1 81 ? -11.048 -5.537 0.599 1.00 96.81 81 LEU A C 1
ATOM 709 O O . LEU A 1 81 ? -11.504 -6.680 0.682 1.00 96.81 81 LEU A O 1
ATOM 713 N N . ASP A 1 82 ? -11.138 -4.791 -0.502 1.00 96.00 82 ASP A N 1
ATOM 714 C CA . ASP A 1 82 ? -11.867 -5.182 -1.706 1.00 96.00 82 ASP A CA 1
ATOM 715 C C . ASP A 1 82 ? -10.987 -5.918 -2.732 1.00 96.00 82 ASP A C 1
ATOM 717 O O . ASP A 1 82 ? -11.512 -6.512 -3.672 1.00 96.00 82 ASP A O 1
ATOM 721 N N . ASP A 1 83 ? -9.663 -5.931 -2.542 1.00 95.94 83 ASP A N 1
ATOM 722 C CA . ASP A 1 83 ? -8.709 -6.575 -3.450 1.00 95.94 83 ASP A CA 1
ATOM 723 C C . ASP A 1 83 ? -7.553 -7.231 -2.682 1.00 95.94 83 ASP A C 1
ATOM 725 O O . ASP A 1 83 ? -6.726 -6.565 -2.057 1.00 95.94 83 ASP A O 1
ATOM 729 N N . GLY A 1 84 ? -7.482 -8.562 -2.764 1.00 94.88 84 GLY A N 1
ATOM 730 C CA . GLY A 1 84 ? -6.477 -9.393 -2.105 1.00 94.88 84 GLY A CA 1
ATOM 731 C C . GLY A 1 84 ? -5.029 -9.157 -2.541 1.00 94.88 84 GLY A C 1
ATOM 732 O O . GLY A 1 84 ? -4.121 -9.569 -1.820 1.00 94.88 84 GLY A O 1
ATOM 733 N N . GLU A 1 85 ? -4.794 -8.513 -3.686 1.00 94.25 85 GLU A N 1
ATOM 734 C CA . GLU A 1 85 ? -3.447 -8.159 -4.151 1.00 94.25 85 GLU A CA 1
ATOM 735 C C . GLU A 1 85 ? -2.920 -6.879 -3.496 1.00 94.25 85 GLU A C 1
AT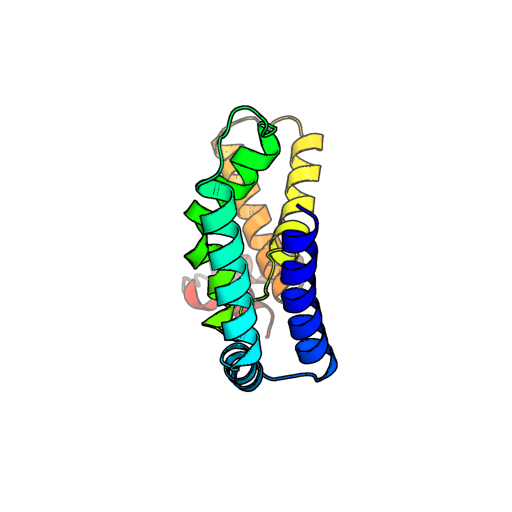OM 737 O O . GLU A 1 85 ? -1.707 -6.659 -3.428 1.00 94.25 85 GLU A O 1
ATOM 742 N N . LEU A 1 86 ? -3.817 -6.034 -2.982 1.00 94.50 86 LEU A N 1
ATOM 743 C CA . LEU A 1 86 ? -3.433 -4.767 -2.385 1.00 94.50 86 LEU A CA 1
ATOM 744 C C . LEU A 1 86 ? -2.881 -4.968 -0.963 1.00 94.50 86 LEU A C 1
ATOM 746 O O . LEU A 1 86 ? -3.522 -5.628 -0.131 1.00 94.50 86 LEU A O 1
ATOM 750 N N . PRO A 1 87 ? -1.716 -4.375 -0.641 1.00 93.25 87 PRO A N 1
ATOM 751 C CA . PRO A 1 87 ? -1.237 -4.290 0.731 1.00 93.25 87 PRO A CA 1
ATOM 752 C C . PRO A 1 87 ? -2.072 -3.280 1.533 1.00 93.25 87 PRO A C 1
ATOM 754 O O . PRO A 1 87 ? -2.590 -2.306 0.988 1.00 93.25 87 PRO A O 1
ATOM 757 N N . ILE A 1 88 ? -2.148 -3.480 2.850 1.00 95.12 88 ILE A N 1
ATOM 758 C CA . ILE A 1 88 ? -2.814 -2.554 3.786 1.00 95.12 88 ILE A CA 1
ATOM 759 C C . ILE A 1 88 ? -2.147 -1.172 3.862 1.00 95.12 88 ILE A C 1
ATOM 761 O O . ILE A 1 88 ? -2.775 -0.189 4.252 1.00 95.12 88 ILE A O 1
ATOM 765 N N . ASP A 1 89 ? -0.869 -1.076 3.500 1.00 92.75 89 ASP A N 1
ATOM 766 C CA . ASP A 1 89 ? -0.097 0.158 3.544 1.00 92.75 89 ASP A CA 1
ATOM 767 C C . ASP A 1 89 ? 0.660 0.403 2.233 1.00 92.75 89 ASP A C 1
ATOM 769 O O . ASP A 1 89 ? 0.857 -0.499 1.418 1.00 92.75 89 ASP A O 1
ATOM 773 N N . ASN A 1 90 ? 1.116 1.642 2.023 1.00 89.69 90 ASN A N 1
ATOM 774 C CA . ASN A 1 90 ? 1.897 1.983 0.833 1.00 89.69 90 ASN A CA 1
ATOM 775 C C . ASN A 1 90 ? 3.410 1.739 1.013 1.00 89.69 90 ASN A C 1
ATOM 777 O O . ASN A 1 90 ? 4.183 2.081 0.125 1.00 89.69 90 ASN A O 1
ATOM 781 N N . ASN A 1 91 ? 3.883 1.099 2.092 1.00 89.81 91 ASN A N 1
ATOM 782 C CA . ASN A 1 91 ? 5.309 1.080 2.457 1.00 89.81 91 ASN A CA 1
ATOM 783 C C . ASN A 1 91 ? 6.246 0.632 1.324 1.00 89.81 91 ASN A C 1
ATOM 785 O O . ASN A 1 91 ? 7.415 1.021 1.301 1.00 89.81 91 ASN A O 1
ATOM 789 N N . LEU A 1 92 ? 5.785 -0.219 0.403 1.00 85.12 92 LEU A N 1
ATOM 790 C CA . LEU A 1 92 ? 6.538 -0.594 -0.796 1.00 85.12 92 LEU A CA 1
ATOM 791 C C . LEU A 1 92 ? 6.768 0.599 -1.744 1.00 85.12 92 LEU A C 1
ATOM 793 O O . LEU A 1 92 ? 7.902 0.839 -2.171 1.00 85.12 92 LEU A O 1
ATOM 797 N N . ALA A 1 93 ? 5.718 1.361 -2.046 1.00 84.38 93 ALA A N 1
ATOM 798 C CA . ALA A 1 93 ? 5.787 2.561 -2.871 1.00 84.38 93 ALA A CA 1
ATOM 799 C C . ALA A 1 93 ? 6.650 3.637 -2.196 1.00 84.38 93 ALA A C 1
ATOM 801 O O . ALA A 1 93 ? 7.597 4.137 -2.807 1.00 84.38 93 ALA A O 1
ATOM 802 N N . GLU A 1 94 ? 6.417 3.915 -0.911 1.00 86.94 94 GLU A N 1
ATOM 803 C CA . GLU A 1 94 ? 7.212 4.853 -0.110 1.00 86.94 94 GLU A CA 1
ATOM 804 C C . GLU A 1 94 ? 8.705 4.495 -0.081 1.00 86.94 94 GLU A C 1
ATOM 806 O O . GLU A 1 94 ? 9.564 5.344 -0.344 1.00 86.94 94 GLU A O 1
ATOM 811 N N . ARG A 1 95 ? 9.048 3.223 0.174 1.00 86.19 95 ARG A N 1
ATOM 812 C CA . ARG A 1 95 ? 10.446 2.753 0.143 1.00 86.19 95 ARG A CA 1
ATOM 813 C C . ARG A 1 95 ? 11.081 2.917 -1.236 1.00 86.19 95 ARG A C 1
ATOM 815 O O . ARG A 1 95 ? 12.278 3.206 -1.323 1.00 86.19 95 ARG A O 1
ATOM 822 N N . THR A 1 96 ? 10.294 2.761 -2.296 1.00 82.56 96 THR A N 1
ATOM 823 C CA . THR A 1 96 ? 10.751 2.906 -3.680 1.00 82.56 96 THR A CA 1
ATOM 824 C C . THR A 1 96 ? 11.028 4.371 -4.018 1.00 82.56 96 THR A C 1
ATOM 826 O O . THR A 1 96 ? 12.126 4.692 -4.483 1.00 82.56 96 THR A O 1
ATOM 829 N N . ILE A 1 97 ? 10.100 5.281 -3.700 1.00 83.81 97 ILE A N 1
ATOM 830 C CA . ILE A 1 97 ? 10.252 6.714 -3.993 1.00 83.81 97 ILE A CA 1
ATOM 831 C C . ILE A 1 97 ? 11.294 7.399 -3.099 1.00 83.81 97 ILE A C 1
ATOM 833 O O . ILE A 1 97 ? 11.931 8.366 -3.513 1.00 83.81 97 ILE A O 1
ATOM 837 N N . ARG A 1 98 ? 11.552 6.881 -1.890 1.00 85.38 98 ARG A N 1
ATOM 838 C CA . ARG A 1 98 ? 12.480 7.497 -0.928 1.00 85.38 98 ARG A CA 1
ATOM 839 C C . ARG A 1 98 ? 13.883 7.704 -1.492 1.00 85.38 98 ARG A C 1
ATOM 841 O O . ARG A 1 98 ? 14.493 8.734 -1.218 1.00 85.38 98 ARG A O 1
ATOM 848 N N . LYS A 1 99 ? 14.383 6.768 -2.306 1.00 81.62 99 LYS A N 1
ATOM 849 C CA . LYS A 1 99 ? 15.705 6.889 -2.949 1.00 81.62 99 LYS A CA 1
ATOM 850 C C . LYS A 1 99 ? 15.770 8.114 -3.865 1.00 81.62 99 LYS A C 1
ATOM 852 O O . LYS A 1 99 ? 16.742 8.865 -3.810 1.00 81.62 99 LYS A O 1
ATOM 857 N N . LEU A 1 100 ? 14.709 8.341 -4.640 1.00 81.50 100 LEU A N 1
ATOM 858 C CA . LEU A 1 100 ? 14.571 9.518 -5.492 1.00 81.50 100 LEU A CA 1
ATOM 859 C C . LEU A 1 100 ? 14.491 10.799 -4.656 1.00 81.50 100 LEU A C 1
ATOM 861 O O . LEU A 1 100 ? 15.185 11.768 -4.953 1.00 81.50 100 LEU A O 1
ATOM 865 N N . THR A 1 101 ? 13.700 10.801 -3.581 1.00 82.94 101 THR A N 1
ATOM 866 C CA . THR A 1 101 ? 13.576 11.964 -2.689 1.00 82.94 101 THR A CA 1
ATOM 867 C C . THR A 1 101 ? 14.918 12.350 -2.064 1.00 82.94 101 THR A C 1
ATOM 869 O O . THR A 1 101 ? 15.262 13.531 -2.033 1.00 82.94 101 THR A O 1
ATOM 872 N N . THR A 1 102 ? 15.716 11.373 -1.620 1.00 84.44 102 THR A N 1
ATOM 873 C CA . THR A 1 102 ? 17.075 11.619 -1.113 1.00 84.44 102 THR A CA 1
ATOM 874 C C . THR A 1 102 ? 17.993 12.171 -2.203 1.00 84.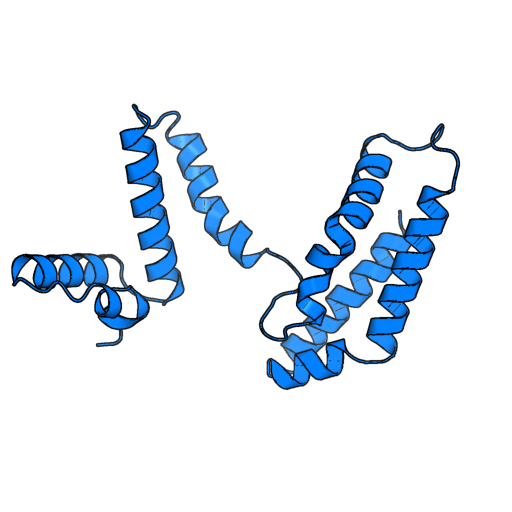44 102 THR A C 1
ATOM 876 O O . THR A 1 102 ? 18.702 13.144 -1.963 1.00 84.44 102 THR A O 1
ATOM 879 N N . GLN A 1 103 ? 17.959 11.607 -3.412 1.00 81.38 103 GLN A N 1
ATOM 880 C CA . GLN A 1 103 ? 18.761 12.108 -4.528 1.00 81.38 103 GLN A CA 1
ATOM 881 C C . GLN A 1 103 ? 18.392 13.545 -4.910 1.00 81.38 103 GLN A C 1
ATOM 883 O O . GLN A 1 103 ? 19.287 14.360 -5.114 1.00 81.38 103 GLN A O 1
ATOM 888 N N . ARG A 1 104 ? 17.096 13.874 -4.952 1.00 81.06 104 ARG A N 1
ATOM 889 C CA . ARG A 1 104 ? 16.606 15.231 -5.228 1.00 81.06 104 ARG A CA 1
ATOM 890 C C . ARG A 1 104 ? 17.130 16.241 -4.208 1.00 81.06 104 ARG A C 1
ATOM 892 O O . ARG A 1 104 ? 17.539 17.332 -4.587 1.00 81.06 104 ARG A O 1
ATOM 899 N N . ASN A 1 105 ? 17.132 15.878 -2.926 1.00 80.38 105 ASN A N 1
ATOM 900 C CA . ASN A 1 105 ? 17.682 16.744 -1.882 1.00 80.38 105 ASN A CA 1
ATOM 901 C C . ASN A 1 105 ? 19.190 16.983 -2.075 1.00 80.38 105 ASN A C 1
ATOM 903 O O . ASN A 1 105 ? 19.667 18.074 -1.782 1.00 80.38 105 ASN A O 1
ATOM 907 N N . ASN A 1 106 ? 19.924 16.000 -2.606 1.00 80.56 106 ASN A N 1
ATOM 908 C CA . ASN A 1 106 ? 21.362 16.117 -2.863 1.00 80.56 106 ASN A CA 1
ATOM 909 C C . ASN A 1 106 ? 21.690 16.873 -4.162 1.00 80.56 106 ASN A C 1
ATOM 911 O O . ASN A 1 106 ? 22.737 17.509 -4.240 1.00 80.56 106 ASN A O 1
ATOM 915 N N . SER A 1 107 ? 20.835 16.803 -5.188 1.00 77.50 107 SER A N 1
ATOM 916 C CA . SER A 1 107 ? 21.084 17.458 -6.480 1.00 77.50 107 SER A CA 1
ATOM 917 C C . SER A 1 107 ? 20.796 18.961 -6.470 1.00 77.50 107 SER A C 1
ATOM 919 O O . SER A 1 107 ? 21.262 19.655 -7.369 1.00 77.50 107 SER A O 1
ATOM 921 N N . LEU A 1 108 ? 20.054 19.461 -5.471 1.00 72.00 108 LEU A N 1
ATOM 922 C CA . LEU A 1 108 ? 19.599 20.851 -5.285 1.00 72.00 108 LEU A CA 1
ATOM 923 C C . LEU A 1 108 ? 18.673 21.376 -6.406 1.00 72.00 108 LEU A C 1
ATOM 925 O O . LEU A 1 108 ? 17.610 21.902 -6.095 1.00 72.00 108 LEU A O 1
ATOM 929 N N . HIS A 1 109 ? 19.021 21.208 -7.688 1.00 78.06 109 HIS A N 1
ATOM 930 C CA . HIS A 1 109 ? 18.247 21.657 -8.853 1.00 78.06 109 HIS A CA 1
ATOM 931 C C . HIS A 1 109 ? 18.451 20.728 -10.067 1.00 78.06 109 HIS A C 1
ATOM 933 O O . HIS A 1 109 ? 19.465 20.044 -10.169 1.00 78.06 109 HIS A O 1
ATOM 939 N N . TYR A 1 110 ? 17.508 20.745 -11.017 1.00 81.56 110 TYR A N 1
ATOM 940 C CA . TYR A 1 110 ? 17.605 20.022 -12.302 1.00 81.56 110 TYR A CA 1
ATOM 941 C C . TYR A 1 110 ? 17.899 20.940 -13.507 1.00 81.56 110 TYR A C 1
ATOM 943 O O . TYR A 1 110 ? 17.849 20.504 -14.655 1.00 81.56 110 TYR A O 1
ATOM 951 N N . GLY A 1 111 ? 18.210 22.218 -13.263 1.00 86.75 111 GLY A N 1
ATOM 952 C CA . GLY A 1 111 ? 18.618 23.204 -14.276 1.00 86.75 111 GLY A CA 1
ATOM 953 C C . GLY A 1 111 ? 17.501 23.733 -15.187 1.00 86.75 111 GLY A C 1
ATOM 954 O O . GLY A 1 111 ? 17.573 24.880 -15.613 1.00 86.75 111 GLY A O 1
ATOM 955 N N . SER A 1 112 ? 16.466 22.938 -15.469 1.00 92.06 112 SER A N 1
ATOM 956 C CA . SER A 1 112 ? 15.269 23.333 -16.227 1.00 92.06 112 SER A CA 1
ATOM 957 C C . SER A 1 112 ? 14.114 22.355 -15.987 1.00 92.06 112 SER A C 1
ATOM 959 O O . SER A 1 112 ? 14.346 21.233 -15.527 1.00 92.06 112 SER A O 1
ATOM 961 N N . ASP A 1 113 ? 12.892 22.741 -16.359 1.00 92.44 113 ASP A N 1
ATOM 962 C CA . ASP A 1 113 ? 11.719 21.855 -16.313 1.00 92.44 113 ASP A CA 1
ATOM 963 C C . ASP A 1 113 ? 11.911 20.618 -17.203 1.00 92.44 113 ASP A C 1
ATOM 965 O O . ASP A 1 113 ? 11.658 19.496 -16.769 1.00 92.44 113 ASP A O 1
ATOM 969 N N . ALA A 1 114 ? 12.480 20.798 -18.401 1.00 93.44 114 ALA A N 1
ATOM 970 C CA . ALA A 1 114 ? 12.827 19.694 -19.299 1.00 93.44 114 ALA A CA 1
ATOM 971 C C . ALA A 1 114 ? 13.860 18.736 -18.672 1.00 93.44 114 ALA A C 1
ATOM 973 O O . ALA A 1 114 ? 13.768 17.517 -18.817 1.00 93.44 114 ALA A O 1
ATOM 974 N N . GLY A 1 115 ? 14.838 19.273 -17.934 1.00 90.19 115 GLY A N 1
ATOM 975 C CA . GLY A 1 115 ? 15.797 18.468 -17.174 1.00 90.19 115 GLY A CA 1
ATOM 976 C C . GLY A 1 115 ? 15.135 17.675 -16.044 1.00 90.19 115 GLY A C 1
ATOM 977 O O . GLY A 1 115 ? 15.474 16.510 -15.826 1.00 90.19 115 GLY A O 1
ATOM 978 N N . ALA A 1 116 ? 14.159 18.273 -15.357 1.00 88.44 116 ALA A N 1
ATOM 979 C CA . ALA A 1 116 ? 13.390 17.608 -14.309 1.00 88.44 116 ALA A CA 1
ATOM 980 C C . ALA A 1 116 ? 12.505 16.481 -14.871 1.00 88.44 116 ALA A C 1
ATOM 982 O O . ALA A 1 116 ? 12.485 15.384 -14.311 1.00 88.44 116 ALA A O 1
ATOM 983 N N . GLU A 1 117 ? 11.828 16.716 -15.997 1.00 90.81 117 GLU A N 1
ATOM 984 C CA . GLU A 1 117 ? 11.006 15.716 -16.688 1.00 90.81 117 GLU A CA 1
ATOM 985 C C . GLU A 1 117 ? 11.847 14.530 -17.179 1.00 90.81 117 GLU A C 1
ATOM 987 O O . GLU A 1 117 ? 11.494 13.363 -16.973 1.00 90.81 117 GLU A O 1
ATOM 992 N N . MET A 1 118 ? 13.020 14.813 -17.749 1.00 90.44 118 MET A N 1
ATOM 993 C CA . MET A 1 118 ? 13.968 13.787 -18.171 1.00 90.44 118 MET A CA 1
ATOM 994 C C . MET A 1 118 ? 14.444 12.939 -16.985 1.00 90.44 118 MET A C 1
ATOM 996 O O . MET A 1 118 ? 14.440 11.708 -17.056 1.00 90.44 118 MET A O 1
ATOM 1000 N N . ALA A 1 119 ? 14.808 13.577 -15.868 1.00 87.25 119 ALA A N 1
ATOM 1001 C CA . ALA A 1 119 ? 15.207 12.872 -14.654 1.00 87.25 119 ALA A CA 1
ATOM 1002 C C . ALA A 1 119 ? 14.072 11.986 -14.115 1.00 87.25 119 ALA A C 1
ATOM 1004 O O . ALA A 1 119 ? 14.304 10.815 -13.809 1.00 87.25 119 ALA A O 1
ATOM 1005 N N . ALA A 1 120 ? 12.843 12.507 -14.044 1.00 88.06 120 ALA A N 1
ATOM 1006 C CA . ALA A 1 120 ? 11.671 11.747 -13.614 1.00 88.06 120 ALA A CA 1
ATOM 1007 C C . ALA A 1 120 ? 11.412 10.529 -14.517 1.00 88.06 120 ALA A C 1
ATOM 1009 O O . ALA A 1 120 ? 11.136 9.436 -14.015 1.00 88.06 120 ALA A O 1
ATOM 1010 N N . THR A 1 121 ? 11.582 10.686 -15.831 1.00 90.38 121 THR A N 1
ATOM 1011 C CA . THR A 1 121 ? 11.442 9.603 -16.812 1.00 90.38 121 THR A CA 1
ATOM 1012 C C . THR A 1 121 ? 12.470 8.496 -16.570 1.00 90.38 121 THR A C 1
ATOM 1014 O O . THR A 1 121 ? 12.099 7.332 -16.404 1.00 90.38 121 THR A O 1
ATOM 1017 N N . TYR A 1 122 ? 13.759 8.840 -16.466 1.00 88.38 122 TYR A N 1
ATOM 1018 C CA . TYR A 1 122 ? 14.815 7.853 -16.215 1.00 88.38 122 TYR A CA 1
ATOM 1019 C C . TYR A 1 122 ? 14.647 7.133 -14.877 1.00 88.38 122 TYR A C 1
ATOM 1021 O O . TYR A 1 122 ? 14.868 5.920 -14.798 1.00 88.38 122 TYR A O 1
ATOM 1029 N N . HIS A 1 123 ? 14.236 7.852 -13.830 1.00 87.12 123 HIS A N 1
ATOM 1030 C CA . HIS A 1 123 ? 13.959 7.257 -12.522 1.00 87.12 123 HIS A CA 1
ATOM 1031 C C . HIS A 1 123 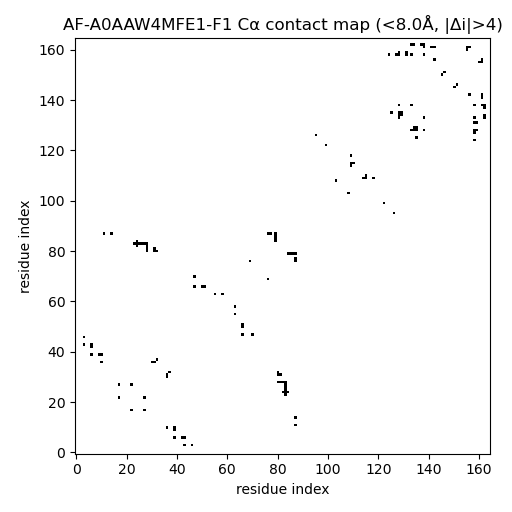? 12.765 6.313 -12.552 1.00 87.12 123 HIS A C 1
ATOM 1033 O O . HIS A 1 123 ? 12.843 5.238 -11.959 1.00 87.12 123 HIS A O 1
ATOM 1039 N N . SER A 1 124 ? 11.712 6.664 -13.289 1.00 87.88 124 SER A N 1
ATOM 1040 C CA . SER A 1 124 ? 10.537 5.807 -13.469 1.00 87.88 124 SER A CA 1
ATOM 1041 C C . SER A 1 124 ? 10.914 4.506 -14.180 1.00 87.88 124 SER A C 1
ATOM 1043 O O . SER A 1 124 ? 10.678 3.428 -13.642 1.00 87.88 124 SER A O 1
ATOM 1045 N N . VAL A 1 125 ? 11.614 4.589 -15.320 1.00 88.81 125 VAL A N 1
ATOM 1046 C CA . VAL A 1 125 ? 12.096 3.406 -16.060 1.00 88.81 125 VAL A CA 1
ATOM 1047 C C . VAL A 1 125 ? 13.013 2.548 -15.187 1.00 88.81 125 VAL A C 1
ATOM 1049 O O . VAL A 1 125 ? 12.840 1.335 -15.092 1.00 88.81 125 VAL A O 1
ATOM 1052 N N . THR A 1 126 ? 13.967 3.175 -14.498 1.00 88.62 126 THR A N 1
ATOM 1053 C CA . THR A 1 126 ? 14.901 2.475 -13.609 1.00 88.62 126 THR A CA 1
ATOM 1054 C C . THR A 1 126 ? 14.182 1.768 -12.459 1.00 88.62 126 THR A C 1
ATOM 1056 O O . THR A 1 126 ? 14.549 0.647 -12.101 1.00 88.62 126 THR A O 1
ATOM 1059 N N . GLY A 1 127 ? 13.177 2.419 -11.867 1.00 86.50 127 GLY A N 1
ATOM 1060 C CA . GLY A 1 127 ? 12.338 1.855 -10.815 1.00 86.50 127 GLY A CA 1
ATOM 1061 C C . GLY A 1 127 ? 11.591 0.616 -11.297 1.00 86.50 127 GLY A C 1
ATOM 1062 O O . GLY A 1 127 ? 11.697 -0.432 -10.664 1.00 86.50 127 GLY A O 1
ATOM 1063 N N . THR A 1 128 ? 10.932 0.704 -12.453 1.00 87.56 128 THR A N 1
ATOM 1064 C CA . THR A 1 128 ? 10.185 -0.412 -13.047 1.00 87.56 128 THR A CA 1
ATOM 1065 C C . THR A 1 128 ? 11.095 -1.589 -13.403 1.00 87.56 128 THR A C 1
ATOM 1067 O O . THR A 1 128 ? 10.794 -2.724 -13.048 1.00 87.56 128 THR A O 1
ATOM 1070 N N . VAL A 1 129 ? 12.259 -1.353 -14.021 1.00 89.44 129 VAL A N 1
ATOM 1071 C CA . VAL A 1 129 ? 13.210 -2.437 -14.344 1.00 89.44 129 VAL A CA 1
ATOM 1072 C C . VAL A 1 129 ? 13.700 -3.155 -13.081 1.00 89.44 129 VAL A C 1
ATOM 1074 O O . VAL A 1 129 ? 13.780 -4.384 -13.055 1.00 89.44 129 VAL A O 1
ATOM 1077 N N . LYS A 1 130 ? 13.984 -2.405 -12.007 1.00 86.25 130 LYS A N 1
ATOM 1078 C CA . LYS A 1 130 ? 14.361 -2.986 -10.708 1.00 86.25 130 LYS A CA 1
ATOM 1079 C C . LYS A 1 130 ? 13.220 -3.763 -10.060 1.00 86.25 130 LYS A C 1
ATOM 1081 O O . LYS A 1 130 ? 13.491 -4.782 -9.432 1.00 86.25 130 LYS A O 1
ATOM 1086 N N . LEU A 1 131 ? 11.980 -3.293 -10.198 1.00 85.12 131 LEU A N 1
ATOM 1087 C CA . LEU A 1 131 ? 10.794 -3.980 -9.686 1.00 85.12 131 LEU A CA 1
ATOM 1088 C C . LEU A 1 131 ? 10.644 -5.372 -10.318 1.00 85.12 131 LEU A C 1
ATOM 1090 O O . LEU A 1 131 ? 10.348 -6.328 -9.612 1.00 85.12 131 LEU A O 1
ATOM 1094 N N . HIS A 1 132 ? 10.959 -5.508 -11.609 1.00 86.88 132 HIS A N 1
ATOM 1095 C CA . HIS A 1 132 ? 11.015 -6.796 -12.313 1.00 86.88 132 HIS A CA 1
ATOM 1096 C C . HIS A 1 132 ? 12.323 -7.582 -12.088 1.00 86.88 132 HIS A C 1
ATOM 1098 O O . HIS A 1 132 ? 12.632 -8.500 -12.844 1.00 86.88 132 HIS A O 1
ATOM 1104 N N . GLY A 1 133 ? 13.142 -7.214 -11.095 1.00 86.44 133 GLY A N 1
ATOM 1105 C CA . GLY A 1 133 ? 14.369 -7.942 -10.744 1.00 86.44 133 GLY A CA 1
ATOM 1106 C C . GLY A 1 133 ? 15.445 -7.945 -11.834 1.00 86.44 133 GLY A C 1
ATOM 1107 O O . GLY A 1 133 ? 16.328 -8.799 -11.832 1.00 86.44 133 GLY A O 1
ATOM 1108 N N . SER A 1 134 ? 15.374 -7.010 -12.779 1.00 87.12 134 SER A N 1
ATOM 1109 C CA . SER A 1 134 ? 16.150 -7.061 -14.013 1.00 87.12 134 SER A CA 1
ATOM 1110 C C . SER A 1 134 ? 17.298 -6.045 -14.048 1.00 87.12 134 SER A C 1
ATOM 1112 O O . SER A 1 134 ? 17.298 -5.031 -13.347 1.00 87.12 134 SER A O 1
ATOM 1114 N N . SER A 1 135 ? 18.309 -6.307 -14.884 1.00 89.69 135 SER A N 1
ATOM 1115 C CA . SER A 1 135 ? 19.439 -5.389 -15.077 1.00 89.69 135 SER A CA 1
ATOM 1116 C C . SER A 1 135 ? 19.037 -4.201 -15.952 1.00 89.69 135 SER A C 1
ATOM 1118 O O . SER A 1 135 ? 18.684 -4.372 -17.119 1.00 89.69 135 SER A O 1
ATOM 1120 N N . ILE A 1 136 ? 19.173 -2.982 -15.415 1.00 90.88 136 ILE A N 1
ATOM 1121 C CA . ILE A 1 136 ? 18.972 -1.729 -16.169 1.00 90.88 136 ILE A CA 1
ATOM 1122 C C . ILE A 1 136 ? 19.853 -1.696 -17.415 1.00 90.88 136 ILE A C 1
ATOM 1124 O O . ILE A 1 136 ? 19.409 -1.262 -18.473 1.00 90.88 136 ILE A O 1
ATOM 1128 N N . TRP A 1 137 ? 21.099 -2.156 -17.294 1.00 90.69 137 TRP A N 1
ATOM 1129 C CA . TRP A 1 137 ? 22.054 -2.103 -18.393 1.00 90.69 137 TRP A CA 1
ATOM 1130 C C . TRP A 1 137 ? 21.629 -3.006 -19.550 1.00 90.69 137 TRP A C 1
ATOM 1132 O O . TRP A 1 137 ? 21.650 -2.584 -20.706 1.00 90.69 137 TRP A O 1
ATOM 1142 N N . ASN A 1 138 ? 21.136 -4.203 -19.227 1.00 89.88 138 ASN A N 1
ATOM 1143 C CA . ASN A 1 138 ? 20.608 -5.132 -20.223 1.00 89.88 138 ASN A CA 1
ATOM 1144 C C . ASN A 1 138 ? 19.324 -4.591 -20.856 1.00 89.88 138 ASN A C 1
ATOM 1146 O O . ASN A 1 138 ? 19.181 -4.650 -22.077 1.00 89.88 138 ASN A O 1
ATOM 1150 N N . PHE A 1 139 ? 18.420 -4.030 -20.044 1.00 92.00 139 PHE A N 1
ATOM 1151 C CA . PHE A 1 139 ? 17.177 -3.439 -20.533 1.00 92.00 139 PHE A CA 1
ATOM 1152 C C . PHE A 1 139 ? 17.451 -2.297 -21.515 1.00 92.00 139 PHE A C 1
ATOM 1154 O O . PHE A 1 139 ? 17.007 -2.354 -22.656 1.00 92.00 139 PHE A O 1
ATOM 1161 N N . ILE A 1 140 ? 18.227 -1.291 -21.100 1.00 91.69 140 ILE A N 1
ATOM 1162 C CA . ILE A 1 140 ? 18.539 -0.115 -21.921 1.00 91.69 140 ILE A CA 1
ATOM 1163 C C . ILE A 1 140 ? 19.280 -0.529 -23.196 1.00 91.69 140 ILE A C 1
ATOM 1165 O O . ILE A 1 140 ? 18.918 -0.087 -24.287 1.00 91.69 140 ILE A O 1
ATOM 1169 N N . GLY A 1 141 ? 20.285 -1.403 -23.079 1.00 92.19 141 GLY A N 1
ATOM 1170 C CA . GLY A 1 141 ? 21.045 -1.889 -24.230 1.00 92.19 141 GLY A CA 1
ATOM 1171 C C . GLY A 1 141 ? 20.161 -2.606 -25.251 1.00 92.19 141 GLY A C 1
ATOM 1172 O O . GLY A 1 141 ? 20.236 -2.320 -26.446 1.00 92.19 141 GLY A O 1
ATOM 1173 N N . THR A 1 142 ? 19.278 -3.490 -24.785 1.00 91.31 142 THR A N 1
ATOM 1174 C CA . THR A 1 142 ? 18.359 -4.237 -25.657 1.00 91.31 142 THR A CA 1
ATOM 1175 C C . THR A 1 142 ? 17.291 -3.332 -26.260 1.00 91.31 142 THR A C 1
ATOM 1177 O O . THR A 1 142 ? 17.043 -3.398 -27.463 1.00 91.31 142 THR A O 1
ATOM 1180 N N . PHE A 1 143 ? 16.711 -2.438 -25.455 1.00 92.06 143 PHE A N 1
ATOM 1181 C CA . PHE A 1 143 ? 15.736 -1.450 -25.903 1.00 92.06 143 PHE A CA 1
ATOM 1182 C C . PHE A 1 143 ? 16.298 -0.616 -27.058 1.00 92.06 143 PHE A C 1
ATOM 1184 O O . PHE A 1 143 ? 15.726 -0.608 -28.148 1.00 92.06 143 PHE A O 1
ATOM 1191 N N . PHE A 1 144 ? 17.460 0.020 -26.873 1.00 92.75 144 PHE A N 1
ATOM 1192 C CA . PHE A 1 144 ? 18.056 0.850 -27.919 1.00 92.75 144 PHE A CA 1
ATOM 1193 C C . PHE A 1 144 ? 18.506 0.037 -29.133 1.00 92.75 144 PHE A C 1
ATOM 1195 O O . PHE A 1 144 ? 18.276 0.476 -30.258 1.00 92.75 144 PHE A O 1
ATOM 1202 N N . LYS A 1 145 ? 19.064 -1.167 -28.945 1.00 94.06 145 LYS A N 1
ATOM 1203 C CA . LYS A 1 145 ? 19.394 -2.068 -30.061 1.00 94.06 145 LYS A CA 1
ATOM 1204 C C . LYS A 1 145 ? 18.162 -2.362 -30.924 1.00 94.06 145 LYS A C 1
ATOM 1206 O O . LYS A 1 145 ? 18.237 -2.262 -32.145 1.00 94.06 145 LYS A O 1
ATOM 1211 N N . ASN A 1 146 ? 17.022 -2.654 -30.302 1.00 92.44 146 ASN A N 1
ATOM 1212 C CA . ASN A 1 146 ? 15.766 -2.897 -31.010 1.00 92.44 146 ASN A CA 1
ATOM 1213 C C . ASN A 1 146 ? 15.263 -1.637 -31.733 1.00 92.44 146 ASN A C 1
ATOM 1215 O O . ASN A 1 146 ? 14.878 -1.726 -32.899 1.00 92.44 146 ASN A O 1
ATOM 1219 N N . ILE A 1 147 ? 15.326 -0.459 -31.097 1.00 94.50 147 ILE A N 1
ATOM 1220 C CA . ILE A 1 147 ? 14.952 0.818 -31.732 1.00 94.50 147 ILE A CA 1
ATOM 1221 C C . ILE A 1 147 ? 15.809 1.105 -32.970 1.00 94.50 147 ILE A C 1
ATOM 1223 O O . ILE A 1 147 ? 15.259 1.457 -34.022 1.00 94.50 147 ILE A O 1
ATOM 1227 N N . PHE A 1 148 ? 17.132 0.945 -32.862 1.00 95.19 148 PHE A N 1
ATOM 1228 C CA . PHE A 1 148 ? 18.070 1.180 -33.964 1.00 95.19 148 PHE A CA 1
ATOM 1229 C C . PHE A 1 148 ? 17.908 0.167 -35.098 1.00 95.19 148 PHE A C 1
ATOM 1231 O O . PHE A 1 148 ? 18.076 0.529 -36.258 1.00 95.19 148 PHE A O 1
ATOM 1238 N N . ASN A 1 149 ? 17.475 -1.055 -34.787 1.00 95.06 149 ASN A N 1
ATOM 1239 C CA . ASN A 1 149 ? 17.109 -2.069 -35.778 1.00 95.06 149 ASN A CA 1
ATOM 1240 C C . ASN A 1 149 ? 15.712 -1.855 -36.393 1.00 95.06 149 ASN A C 1
ATOM 1242 O O . ASN A 1 149 ? 15.232 -2.705 -37.139 1.00 95.06 149 ASN A O 1
ATOM 1246 N N . GLY A 1 150 ? 15.041 -0.740 -36.090 1.00 94.50 150 GLY A N 1
ATOM 1247 C CA . GLY A 1 150 ? 13.749 -0.389 -36.681 1.00 94.50 150 GLY A CA 1
ATOM 1248 C C . GLY A 1 150 ? 12.528 -0.972 -35.967 1.00 94.50 150 GLY A C 1
ATOM 1249 O O . GLY A 1 150 ? 11.414 -0.760 -36.437 1.00 94.50 150 GLY A O 1
ATOM 1250 N N . CYS A 1 151 ? 12.688 -1.646 -34.821 1.00 91.69 151 CYS A N 1
ATOM 1251 C CA . CYS A 1 151 ? 11.547 -2.113 -34.035 1.00 91.69 151 CYS A CA 1
ATOM 1252 C C . CYS A 1 151 ? 10.738 -0.917 -33.507 1.00 91.69 151 CYS A C 1
ATOM 1254 O O . CYS A 1 151 ? 11.300 0.055 -32.992 1.00 91.69 151 CYS A O 1
ATOM 1256 N N . ARG A 1 152 ? 9.414 -0.976 -33.660 1.00 92.50 152 ARG A N 1
ATOM 1257 C CA . ARG A 1 152 ? 8.451 0.026 -33.163 1.00 92.50 152 ARG A CA 1
ATOM 1258 C C . ARG A 1 152 ? 7.339 -0.613 -32.332 1.00 92.50 152 ARG A C 1
ATOM 1260 O O . ARG A 1 152 ? 6.333 0.027 -32.045 1.00 92.50 152 ARG A O 1
ATOM 1267 N N . ASP A 1 153 ? 7.521 -1.872 -31.950 1.00 90.25 153 ASP A N 1
ATOM 1268 C CA . ASP A 1 153 ? 6.588 -2.599 -31.100 1.00 90.25 153 ASP A CA 1
ATOM 1269 C C . ASP A 1 153 ? 6.814 -2.231 -29.630 1.00 90.25 153 ASP A C 1
ATOM 1271 O O . ASP A 1 153 ? 7.364 -2.990 -28.835 1.00 90.25 153 ASP A O 1
ATOM 1275 N N . TYR A 1 154 ? 6.421 -1.009 -29.275 1.00 87.62 154 TYR A N 1
ATOM 1276 C CA . TYR A 1 154 ? 6.631 -0.469 -27.933 1.00 87.62 154 TYR A CA 1
ATOM 1277 C C . TYR A 1 154 ? 5.922 -1.281 -26.844 1.00 87.62 154 TYR A C 1
ATOM 1279 O O . TYR A 1 154 ? 6.384 -1.301 -25.706 1.00 87.62 154 TYR A O 1
ATOM 1287 N N . VAL A 1 155 ? 4.843 -1.986 -27.200 1.00 86.44 155 VAL A N 1
ATOM 1288 C CA . VAL A 1 155 ? 4.075 -2.839 -26.284 1.00 86.44 155 VAL A CA 1
ATOM 1289 C C . VAL A 1 155 ? 4.920 -4.011 -25.790 1.00 86.44 155 VAL A C 1
ATOM 1291 O O . VAL A 1 155 ? 4.810 -4.384 -24.629 1.00 86.44 155 VAL A O 1
ATOM 1294 N N . ASN A 1 156 ? 5.810 -4.544 -26.630 1.00 86.25 156 ASN A N 1
ATOM 1295 C CA . ASN A 1 156 ? 6.733 -5.618 -26.257 1.00 86.25 156 ASN A CA 1
ATOM 1296 C C . ASN A 1 156 ? 8.135 -5.116 -25.872 1.00 86.25 156 ASN A C 1
ATOM 1298 O O . ASN A 1 156 ? 9.035 -5.916 -25.620 1.00 86.25 156 ASN A O 1
ATOM 1302 N N . MET A 1 157 ? 8.333 -3.796 -25.789 1.00 86.12 157 MET A N 1
ATOM 1303 C CA . MET A 1 157 ? 9.607 -3.175 -25.402 1.00 86.12 157 MET A CA 1
ATOM 1304 C C . MET A 1 157 ? 9.604 -2.615 -23.971 1.00 86.12 157 MET A C 1
ATOM 1306 O O . MET A 1 157 ? 10.429 -1.771 -23.617 1.00 86.12 157 MET A O 1
ATOM 1310 N N . VAL A 1 158 ? 8.680 -3.090 -23.142 1.00 88.31 158 VAL A N 1
ATOM 1311 C CA . VAL A 1 158 ? 8.568 -2.741 -21.723 1.00 88.31 158 VAL A CA 1
ATOM 1312 C C . VAL A 1 158 ? 9.468 -3.626 -20.843 1.00 88.31 158 VAL A C 1
ATOM 1314 O O . VAL A 1 158 ? 9.874 -4.715 -21.268 1.00 88.31 158 VAL A O 1
ATOM 1317 N N . PRO A 1 159 ? 9.817 -3.170 -19.622 1.00 85.56 159 PRO A N 1
ATOM 1318 C CA . PRO A 1 159 ? 10.731 -3.884 -18.735 1.00 85.56 159 PRO A CA 1
ATOM 1319 C C . PRO A 1 159 ? 10.395 -5.354 -18.481 1.00 85.56 159 PRO A C 1
ATOM 1321 O O . PRO A 1 159 ? 11.304 -6.165 -18.523 1.00 85.56 159 PRO A O 1
ATOM 1324 N N . ASP A 1 160 ? 9.132 -5.732 -18.286 1.00 81.81 160 ASP A N 1
ATOM 1325 C CA . ASP A 1 160 ? 8.742 -7.128 -18.040 1.00 81.81 160 ASP A CA 1
ATOM 1326 C C . ASP A 1 160 ? 8.931 -8.047 -19.259 1.00 81.81 160 ASP A C 1
ATOM 1328 O O . ASP A 1 160 ? 9.050 -9.256 -19.093 1.00 81.81 160 ASP A O 1
ATOM 1332 N N . LYS A 1 161 ? 8.968 -7.502 -20.481 1.00 83.06 161 LYS A N 1
ATOM 1333 C CA . LYS A 1 161 ? 9.078 -8.285 -21.726 1.00 83.06 161 LYS A CA 1
ATOM 1334 C C . LYS A 1 161 ? 10.505 -8.414 -22.240 1.00 83.06 161 LYS A C 1
ATOM 1336 O O . LYS A 1 161 ? 10.859 -9.451 -22.789 1.00 83.06 161 LYS A O 1
ATOM 1341 N N . ILE A 1 162 ? 11.327 -7.379 -22.068 1.00 75.94 162 ILE A N 1
ATOM 1342 C CA . ILE A 1 162 ? 12.697 -7.361 -22.602 1.00 75.94 162 ILE A CA 1
ATOM 1343 C C . ILE A 1 162 ? 13.653 -8.234 -21.781 1.00 75.94 162 ILE A C 1
ATOM 1345 O O . ILE A 1 162 ? 14.590 -8.795 -22.339 1.00 75.94 162 ILE A O 1
ATOM 1349 N N . THR A 1 163 ? 13.467 -8.328 -20.465 1.00 59.47 163 THR A N 1
ATOM 1350 C CA . THR A 1 163 ? 14.466 -8.933 -19.567 1.00 59.47 163 THR A CA 1
ATOM 1351 C C . THR A 1 163 ? 14.140 -10.356 -19.114 1.00 59.47 163 THR A C 1
ATOM 1353 O O . THR A 1 163 ? 14.909 -10.925 -18.343 1.00 59.47 163 THR A O 1
ATOM 1356 N N . LEU A 1 164 ? 13.043 -10.942 -19.610 1.00 52.53 164 LEU A N 1
ATOM 1357 C CA . LEU A 1 164 ? 12.684 -12.359 -19.433 1.00 52.53 164 LEU A CA 1
ATOM 1358 C C . LEU A 1 164 ? 13.134 -13.261 -20.604 1.00 52.53 164 LEU A C 1
ATOM 1360 O O . LEU A 1 164 ? 12.749 -14.429 -20.643 1.00 52.53 164 LEU A O 1
ATOM 1364 N N . ALA A 1 165 ? 13.920 -12.730 -21.547 1.00 43.09 165 ALA A N 1
ATOM 1365 C CA . ALA A 1 165 ? 14.485 -13.457 -22.688 1.00 43.09 165 ALA A CA 1
ATOM 1366 C C . ALA A 1 165 ? 15.981 -13.754 -22.507 1.00 43.09 165 ALA A C 1
ATOM 1368 O O . ALA A 1 165 ? 16.697 -12.885 -21.955 1.00 43.09 165 ALA A O 1
#

Foldseek 3Di:
DVVLVVLVVVVVVLLVVCVVVVPDLVRQLVSLVDPVVVVSLVVNVVVLVVVVPDDCPPDDPVRVVVSCVCVVCVCVLCVCNNTSVDDSDCVVVVVLCVVVVVVCVVVVDLPDPVSVVVVVVVSVLVSQLVVLVFDPVQLVVQLVVCVVVVDPPVVCSHNNNRGVD

pLDDT: mean 90.43, std 8.14, range [43.09, 97.94]

Secondary structure (DSSP, 8-state):
-HHHHHHHHHHHHHHHHHHHTT--HHHHHHHHTSHHHHHHHHHHHHHHHHHHHS-STTS-HHHHHHHHHHHHTHHHHTGGGG-TTS-SS-HHHHHHHHHHHHHHHHH---SSHHHHHHHHHHHHHHHHHHHTT--HHHHHHHHHHHHHTT---GGGSSHHHHTT-

InterPro domains:
  IPR004291 Transposase IS66, central domain [PF03050] (6-117)
  IPR052344 Transposase-related protein [PTHR33678] (1-145)